Protein AF-A0A3A6PA13-F1 (afdb_monomer_lite)

Sequence (179 aa):
MQDHAQALYNLSADLGRVLSQALTSELPISGSALGAGQVGQNALCGQFQYGLLYCALEKIEINQAADRTYWKDLHAQLTRIIDQEARASADKVLGPLGQWASQDEVVQIGRAAYDPLAPFAGTSLRNLEAGLKETPVAVLASRIIKSFYAVADHSAVADRVISLAFAGIKELFSKGGLA

Radius of gyration: 16.62 Å; chains: 1; bounding box: 43×38×44 Å

Structure (mmCIF, N/CA/C/O backbone):
data_AF-A0A3A6PA13-F1
#
_entry.id   AF-A0A3A6PA13-F1
#
loop_
_atom_site.group_PDB
_atom_site.id
_atom_site.type_symbol
_atom_site.label_atom_id
_atom_site.label_alt_id
_atom_site.label_comp_id
_atom_site.label_asym_id
_atom_site.label_entity_id
_atom_site.label_seq_id
_atom_site.pdbx_PDB_ins_code
_atom_site.Cartn_x
_atom_site.Cartn_y
_atom_site.Cartn_z
_atom_site.occupancy
_atom_site.B_iso_or_equiv
_atom_site.auth_seq_id
_atom_site.auth_comp_id
_atom_site.auth_asym_id
_atom_site.auth_atom_id
_atom_site.pdbx_PDB_model_num
ATOM 1 N N . MET A 1 1 ? 1.611 0.834 -20.886 1.00 78.81 1 MET A N 1
ATOM 2 C CA . MET A 1 1 ? 2.064 1.470 -19.629 1.00 78.81 1 MET A CA 1
ATOM 3 C C . MET A 1 1 ? 0.909 1.726 -18.680 1.00 78.81 1 MET A C 1
ATOM 5 O O . MET A 1 1 ? 0.975 1.237 -17.561 1.00 78.81 1 MET A O 1
ATOM 9 N N . GLN A 1 2 ? -0.162 2.391 -19.130 1.00 81.81 2 GLN A N 1
ATOM 10 C CA . GLN A 1 2 ? -1.294 2.729 -18.256 1.00 81.81 2 GLN A CA 1
ATOM 11 C C . GLN A 1 2 ? -1.978 1.478 -17.703 1.00 81.81 2 GLN A C 1
ATOM 13 O O . GLN A 1 2 ? -2.208 1.387 -16.501 1.00 81.81 2 GLN A O 1
ATOM 1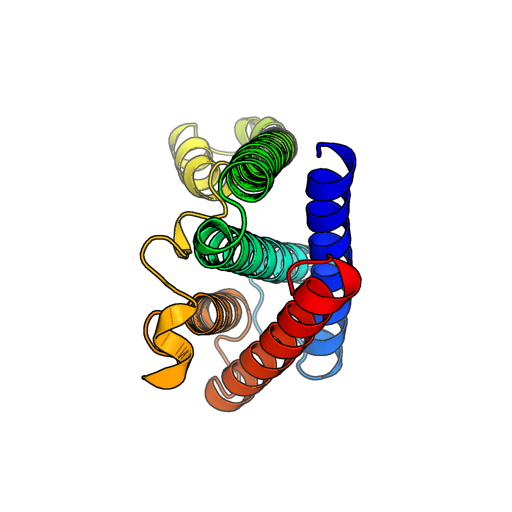8 N N . ASP A 1 3 ? -2.174 0.471 -18.555 1.00 90.88 3 ASP A N 1
ATOM 19 C CA . ASP A 1 3 ? -2.748 -0.817 -18.153 1.00 90.88 3 ASP A CA 1
ATOM 20 C C . ASP A 1 3 ? -1.900 -1.537 -17.099 1.00 90.88 3 ASP A C 1
ATOM 22 O O . ASP A 1 3 ? -2.431 -2.202 -16.214 1.00 90.88 3 ASP A O 1
ATOM 26 N N . HIS A 1 4 ? -0.576 -1.373 -17.152 1.00 94.56 4 HIS A N 1
ATOM 27 C CA . HIS A 1 4 ? 0.325 -2.008 -16.195 1.00 94.56 4 HIS A CA 1
ATOM 28 C C . HIS A 1 4 ? 0.336 -1.277 -14.853 1.00 94.56 4 HIS A C 1
ATOM 30 O O . HIS A 1 4 ? 0.229 -1.918 -13.811 1.00 94.56 4 HIS A O 1
ATOM 36 N N . ALA A 1 5 ? 0.371 0.058 -14.863 1.00 96.56 5 ALA A N 1
ATOM 37 C CA . ALA A 1 5 ? 0.211 0.855 -13.648 1.00 96.56 5 ALA A CA 1
ATOM 38 C C . ALA A 1 5 ? -1.128 0.544 -12.953 1.00 96.56 5 ALA A C 1
ATOM 40 O O . ALA A 1 5 ? -1.167 0.324 -11.743 1.00 96.56 5 ALA A O 1
ATOM 41 N N . GLN A 1 6 ? -2.214 0.435 -13.725 1.00 97.25 6 GLN A N 1
ATOM 42 C CA . GLN A 1 6 ? -3.523 0.055 -13.200 1.00 97.25 6 GLN A CA 1
ATOM 43 C C . GLN A 1 6 ? -3.530 -1.379 -12.655 1.00 97.25 6 GLN A C 1
ATOM 45 O O . GLN A 1 6 ? -4.094 -1.625 -11.590 1.00 97.25 6 GLN A O 1
ATOM 50 N N . ALA A 1 7 ? -2.885 -2.326 -13.343 1.00 96.69 7 ALA A N 1
ATOM 51 C CA . ALA A 1 7 ? -2.762 -3.701 -12.865 1.00 96.69 7 ALA A CA 1
ATOM 52 C C . ALA A 1 7 ? -1.999 -3.780 -11.534 1.00 96.69 7 ALA A C 1
ATOM 54 O O . ALA A 1 7 ? -2.427 -4.501 -10.637 1.00 96.69 7 ALA A O 1
ATOM 55 N N . LEU A 1 8 ? -0.922 -3.004 -11.368 1.00 97.62 8 LEU A N 1
ATOM 56 C CA . LEU A 1 8 ? -0.184 -2.901 -10.105 1.00 97.62 8 LEU A CA 1
ATOM 57 C C . LEU A 1 8 ? -1.039 -2.305 -8.986 1.00 97.62 8 LEU A C 1
ATOM 59 O O . LEU A 1 8 ? -1.010 -2.810 -7.861 1.00 97.62 8 LEU A O 1
ATOM 63 N N . TYR A 1 9 ? -1.819 -1.267 -9.299 1.00 98.00 9 TYR A N 1
ATOM 64 C CA . TYR A 1 9 ? -2.748 -0.659 -8.351 1.00 98.00 9 TYR A CA 1
ATOM 65 C C . TYR A 1 9 ? -3.800 -1.664 -7.871 1.00 98.00 9 TYR A C 1
ATOM 67 O O . TYR A 1 9 ? -3.952 -1.884 -6.668 1.00 98.00 9 TYR A O 1
ATOM 75 N N . ASN A 1 10 ? -4.466 -2.333 -8.814 1.00 97.88 10 ASN A N 1
ATOM 76 C CA . ASN A 1 10 ? -5.514 -3.310 -8.530 1.00 97.88 10 ASN A CA 1
ATOM 77 C C . ASN A 1 10 ? -4.965 -4.529 -7.779 1.00 97.88 10 ASN A C 1
ATOM 79 O O . ASN A 1 10 ? -5.545 -4.946 -6.781 1.00 97.88 10 ASN A O 1
ATOM 83 N N . LEU A 1 11 ? -3.811 -5.056 -8.201 1.00 98.00 11 LEU A N 1
ATOM 84 C CA . LEU A 1 11 ? -3.161 -6.177 -7.524 1.00 98.00 11 LEU A CA 1
ATOM 85 C C . LEU A 1 11 ? -2.785 -5.812 -6.083 1.00 98.00 11 LEU A C 1
ATOM 87 O O . LEU A 1 11 ? -3.008 -6.604 -5.172 1.00 98.00 11 LEU A O 1
ATOM 91 N N . SER A 1 12 ? -2.275 -4.602 -5.849 1.00 98.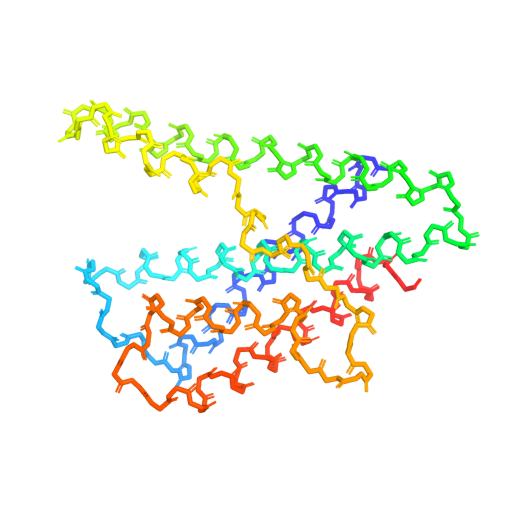06 12 SER A N 1
ATOM 92 C CA . SER A 1 12 ? -1.985 -4.122 -4.493 1.00 98.06 12 SER A CA 1
ATOM 93 C C . SER A 1 12 ? -3.247 -4.010 -3.634 1.00 98.06 12 SER A C 1
ATOM 95 O O . SER A 1 12 ? -3.199 -4.324 -2.444 1.00 98.06 12 SER A O 1
ATOM 97 N N . ALA A 1 13 ? -4.377 -3.597 -4.216 1.00 97.38 13 ALA A N 1
ATOM 98 C CA . ALA A 1 13 ? -5.663 -3.533 -3.522 1.00 97.38 13 ALA A CA 1
ATOM 99 C C . ALA A 1 13 ? -6.177 -4.933 -3.142 1.00 97.38 13 ALA A C 1
ATOM 101 O O . ALA A 1 13 ? -6.551 -5.172 -1.991 1.00 97.38 13 ALA A O 1
ATOM 102 N N . ASP A 1 14 ? -6.123 -5.882 -4.078 1.00 98.06 14 ASP A N 1
ATOM 103 C CA . ASP A 1 14 ? -6.519 -7.272 -3.839 1.00 98.06 14 ASP A CA 1
ATOM 104 C C . ASP A 1 14 ? -5.647 -7.938 -2.774 1.00 98.06 14 ASP A C 1
ATOM 106 O O . ASP A 1 14 ? -6.162 -8.601 -1.868 1.00 98.06 14 ASP A O 1
ATOM 110 N N . LEU A 1 15 ? -4.332 -7.715 -2.832 1.00 97.81 15 LEU A N 1
ATOM 111 C CA . LEU A 1 15 ? -3.408 -8.182 -1.805 1.00 97.81 15 LEU A CA 1
ATOM 112 C C . LEU A 1 15 ? -3.702 -7.520 -0.462 1.00 97.81 15 LEU A C 1
ATOM 114 O O . LEU A 1 15 ? -3.787 -8.224 0.538 1.00 97.81 15 LEU A O 1
ATOM 118 N N . GLY A 1 16 ? -3.949 -6.210 -0.417 1.00 97.00 16 GLY A N 1
ATOM 119 C CA . GLY A 1 16 ? -4.345 -5.522 0.813 1.00 9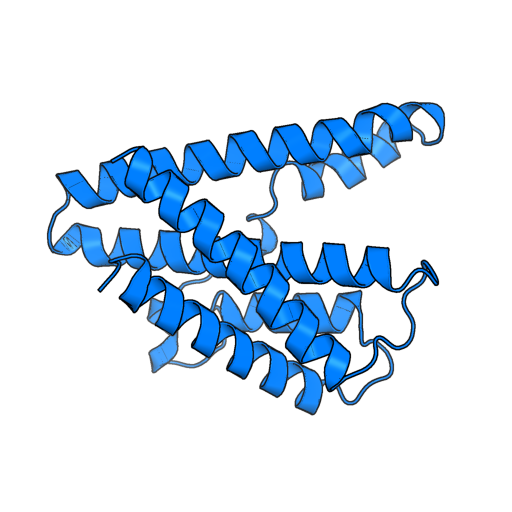7.00 16 GLY A CA 1
ATOM 120 C C . GLY A 1 16 ? -5.571 -6.157 1.473 1.00 97.00 16 GLY A C 1
ATOM 121 O O . GLY A 1 16 ? -5.588 -6.394 2.687 1.00 97.00 16 GLY A O 1
ATOM 122 N N . ARG A 1 17 ? -6.569 -6.540 0.672 1.00 96.81 17 ARG A N 1
ATOM 123 C CA . ARG A 1 17 ? -7.763 -7.243 1.154 1.00 96.81 17 ARG A CA 1
ATOM 124 C C . ARG A 1 17 ? -7.426 -8.628 1.703 1.00 96.81 17 ARG A C 1
ATOM 126 O O . ARG A 1 17 ? -7.851 -8.954 2.806 1.00 96.81 17 ARG A O 1
ATOM 133 N N . VAL A 1 18 ? -6.661 -9.435 0.970 1.00 96.69 18 VAL A N 1
ATOM 134 C CA . VAL A 1 18 ? -6.293 -10.796 1.400 1.00 96.69 18 VAL A CA 1
ATOM 135 C C . VAL A 1 18 ? -5.422 -10.768 2.657 1.00 96.69 18 VAL A C 1
ATOM 137 O O . VAL A 1 18 ? -5.683 -11.507 3.603 1.00 96.69 18 VAL A O 1
ATOM 140 N N . LEU A 1 19 ? -4.419 -9.891 2.703 1.00 96.06 19 LEU A N 1
ATOM 141 C CA . LEU A 1 19 ? -3.492 -9.786 3.829 1.00 96.06 19 LEU A CA 1
ATOM 142 C C . LEU A 1 19 ? -4.185 -9.265 5.086 1.00 96.06 19 LEU A C 1
ATOM 144 O O . LEU A 1 19 ? -3.966 -9.798 6.171 1.00 96.06 19 LEU A O 1
ATOM 148 N N . SER A 1 20 ? -5.062 -8.268 4.945 1.00 93.38 20 SER A N 1
ATOM 149 C CA . SER A 1 20 ? -5.861 -7.801 6.076 1.00 93.38 20 SER A CA 1
ATOM 150 C C . SER A 1 20 ? -6.776 -8.904 6.607 1.00 93.38 20 SER A C 1
ATOM 152 O O . SER A 1 20 ? -6.930 -9.011 7.817 1.00 93.38 20 SER A O 1
ATOM 154 N N . GLN A 1 21 ? -7.390 -9.722 5.743 1.00 93.06 21 GLN A N 1
ATOM 155 C CA . GLN A 1 21 ? -8.251 -10.837 6.166 1.00 93.06 21 GLN A CA 1
ATOM 156 C C . GLN A 1 21 ? -7.449 -11.926 6.883 1.00 93.06 21 GLN A C 1
ATOM 158 O O . GLN A 1 21 ? -7.882 -12.429 7.917 1.00 93.06 21 GLN A O 1
ATOM 163 N N . ALA A 1 22 ? -6.264 -12.258 6.365 1.00 93.44 22 ALA A N 1
ATOM 164 C CA . ALA A 1 22 ? -5.361 -13.204 7.008 1.00 93.44 22 ALA A CA 1
ATOM 165 C C . ALA A 1 22 ? -4.969 -12.719 8.411 1.00 93.44 22 ALA A C 1
ATOM 167 O O . ALA A 1 22 ? -5.132 -13.454 9.385 1.00 93.44 22 ALA A O 1
ATOM 168 N N . LEU A 1 23 ? -4.549 -11.454 8.532 1.00 92.19 23 LEU A N 1
ATOM 169 C CA . LEU A 1 23 ? -4.157 -10.873 9.813 1.00 92.19 23 LEU A CA 1
ATOM 170 C C . LEU A 1 23 ? -5.297 -10.918 10.836 1.00 92.19 23 LEU A C 1
ATOM 172 O O . LEU A 1 23 ? -5.075 -11.346 11.962 1.00 92.19 23 LEU A O 1
ATOM 176 N N . THR A 1 24 ? -6.512 -10.513 10.461 1.00 87.81 24 THR A N 1
ATOM 177 C CA . THR A 1 24 ? -7.637 -10.455 11.407 1.00 87.81 24 THR A CA 1
ATOM 178 C C . THR A 1 24 ? -8.221 -11.817 11.755 1.00 87.81 24 THR A C 1
ATOM 180 O O . THR A 1 24 ? -8.786 -11.964 12.837 1.00 87.81 24 THR A O 1
ATOM 183 N N . SER A 1 25 ? -8.058 -12.818 10.883 1.00 87.25 25 SER A N 1
ATOM 184 C CA . SER A 1 25 ? -8.430 -14.204 11.185 1.00 87.25 25 SER A CA 1
ATOM 185 C C . SER A 1 25 ? -7.531 -14.846 12.245 1.00 87.25 25 SER A C 1
ATOM 187 O O . SER A 1 25 ? -8.000 -15.654 13.042 1.00 87.25 25 SER A O 1
ATOM 189 N N . GLU A 1 26 ? -6.254 -14.462 12.279 1.00 85.69 26 GLU A N 1
ATOM 190 C CA . GLU A 1 26 ? -5.263 -14.994 13.220 1.00 85.69 26 GLU A CA 1
ATOM 191 C C . GLU A 1 26 ? -5.165 -14.154 14.495 1.00 85.69 26 GLU A C 1
ATOM 193 O O . GLU A 1 26 ? -4.995 -14.688 15.589 1.00 85.69 26 GLU A O 1
ATOM 198 N N . LEU A 1 27 ? -5.278 -12.834 14.350 1.00 84.50 27 LEU A N 1
ATOM 199 C CA . LEU A 1 27 ? -5.131 -11.846 15.411 1.00 84.50 27 LEU A CA 1
ATOM 200 C C . LEU A 1 27 ? -6.376 -10.947 15.416 1.00 84.50 27 LEU A C 1
ATOM 202 O O . LEU A 1 27 ? -6.404 -9.921 14.720 1.00 84.50 27 LEU A O 1
ATOM 206 N N . PRO A 1 28 ? -7.414 -11.311 16.195 1.00 78.00 28 PRO A N 1
ATOM 207 C CA . PRO A 1 28 ? -8.627 -10.516 16.310 1.00 78.00 28 PRO A CA 1
ATOM 208 C C . PRO A 1 28 ? -8.303 -9.080 16.725 1.00 78.00 28 PRO A C 1
ATOM 210 O O . PRO A 1 28 ? -7.516 -8.850 17.643 1.00 78.00 28 PRO A O 1
ATOM 213 N N . ILE A 1 29 ? -8.920 -8.105 16.056 1.00 76.44 29 ILE A N 1
ATOM 214 C CA . ILE A 1 29 ? -8.719 -6.690 16.379 1.00 76.44 29 ILE A CA 1
ATOM 215 C C . ILE A 1 29 ? -9.265 -6.423 17.785 1.00 76.44 29 ILE A C 1
ATOM 217 O O . ILE A 1 29 ? -10.473 -6.464 18.019 1.00 76.44 29 ILE A O 1
ATOM 221 N N . SER A 1 30 ? -8.375 -6.107 18.717 1.00 65.75 30 SER A N 1
ATOM 222 C CA . SER A 1 30 ? -8.708 -5.772 20.099 1.00 65.75 30 SER A CA 1
ATOM 223 C C . SER A 1 30 ? -8.557 -4.266 20.324 1.00 65.75 30 SER A C 1
ATOM 225 O O . SER A 1 30 ? -7.462 -3.728 20.173 1.00 65.75 30 SER A O 1
ATOM 227 N N . GLY A 1 31 ? -9.634 -3.582 20.722 1.00 56.22 31 GLY A N 1
ATOM 228 C CA . GLY A 1 31 ? -9.570 -2.168 21.118 1.00 56.22 31 GLY A CA 1
ATOM 229 C C . GLY A 1 31 ? -9.775 -1.141 19.998 1.00 56.22 31 GLY A C 1
ATOM 230 O O . GLY A 1 31 ? -9.394 0.014 20.173 1.00 56.22 31 GLY A O 1
ATOM 231 N N . SER A 1 32 ? -10.395 -1.501 18.863 1.00 56.56 32 SER A N 1
ATOM 232 C CA . SER A 1 32 ? -10.775 -0.481 17.873 1.00 56.56 32 SER A CA 1
ATOM 233 C C . SER A 1 32 ? -11.842 0.448 18.472 1.00 56.56 32 SER A C 1
ATOM 235 O O . SER A 1 32 ? -12.929 -0.016 18.825 1.00 56.56 32 SER A O 1
ATOM 237 N N . ALA A 1 33 ? -11.554 1.751 18.546 1.00 51.31 33 ALA A N 1
ATOM 238 C CA . ALA A 1 33 ? -12.458 2.772 19.092 1.00 51.31 33 ALA A CA 1
ATOM 239 C C . ALA A 1 33 ? -13.832 2.831 18.395 1.00 51.31 33 ALA A C 1
ATOM 241 O O . ALA A 1 33 ? -14.783 3.380 18.939 1.00 51.31 33 ALA A O 1
ATOM 242 N N . LEU A 1 34 ? -13.943 2.257 17.194 1.00 51.97 34 LEU A N 1
ATOM 243 C CA . LEU A 1 34 ? -15.141 2.320 16.362 1.00 51.97 34 LEU A CA 1
ATOM 244 C C . LEU A 1 34 ? -16.113 1.154 16.585 1.00 51.97 34 LEU A C 1
ATOM 246 O O . LEU A 1 34 ? -17.206 1.191 16.031 1.00 51.97 34 LEU A O 1
ATOM 250 N N . GLY A 1 35 ? -15.732 0.102 17.326 1.00 56.03 35 GLY A N 1
ATOM 251 C CA . GLY A 1 35 ? -16.578 -1.080 17.585 1.00 56.03 35 GLY A CA 1
ATOM 252 C C . GLY A 1 35 ? -17.071 -1.839 16.337 1.00 56.03 35 GLY A C 1
ATOM 253 O O . GLY A 1 35 ? -17.766 -2.844 16.457 1.00 56.03 35 GLY A O 1
ATOM 254 N N . ALA A 1 36 ? -16.711 -1.380 15.137 1.00 69.19 36 ALA A N 1
ATOM 255 C CA . ALA A 1 36 ? -17.194 -1.872 13.860 1.00 69.19 36 ALA A CA 1
ATOM 256 C C . ALA A 1 36 ? -16.068 -2.630 13.153 1.00 69.19 36 ALA A C 1
ATOM 258 O O . ALA A 1 36 ? -15.231 -2.034 12.470 1.00 69.19 36 ALA A O 1
ATOM 259 N N . GLY A 1 37 ? -16.061 -3.959 13.297 1.00 74.69 37 GLY A N 1
ATOM 260 C CA . GLY A 1 37 ? -15.032 -4.833 12.719 1.00 74.69 37 GLY A CA 1
ATOM 261 C C . GLY A 1 37 ? -14.817 -4.613 11.217 1.00 74.69 37 GLY A C 1
ATOM 262 O O . GLY A 1 37 ? -13.682 -4.616 10.753 1.00 74.69 37 GLY A O 1
ATOM 263 N N . GLN A 1 38 ? -15.881 -4.298 10.470 1.00 82.00 38 GLN A N 1
ATOM 264 C CA . GLN A 1 38 ? -15.789 -3.993 9.039 1.00 82.00 38 GLN A CA 1
ATOM 265 C C . GLN A 1 38 ? -14.997 -2.710 8.743 1.00 82.00 38 GLN A C 1
ATOM 267 O O . GLN A 1 38 ? -14.254 -2.655 7.765 1.00 82.00 38 GLN A O 1
ATOM 272 N N . VAL A 1 39 ? -15.133 -1.674 9.574 1.00 81.38 39 VAL A N 1
ATOM 273 C CA . VAL A 1 39 ? -14.415 -0.406 9.379 1.00 81.38 39 VAL A CA 1
ATOM 274 C C . VAL A 1 39 ? -12.930 -0.598 9.675 1.00 81.38 39 VAL A C 1
ATOM 276 O O . VAL A 1 39 ? -12.090 -0.165 8.888 1.00 81.38 39 VAL A O 1
ATOM 279 N N . GLY A 1 40 ? -12.604 -1.322 10.751 1.00 83.50 40 GLY A N 1
ATOM 280 C CA . GLY A 1 40 ? -11.226 -1.716 11.056 1.00 83.50 40 GLY A CA 1
ATOM 281 C C . GLY A 1 40 ? -10.602 -2.552 9.937 1.00 83.50 40 GLY A C 1
ATOM 282 O O . GLY A 1 40 ? -9.487 -2.267 9.506 1.00 83.50 40 GLY A O 1
ATOM 283 N N . GLN A 1 41 ? -11.351 -3.514 9.392 1.00 87.06 41 GLN A N 1
ATOM 284 C CA . GLN A 1 41 ? -10.911 -4.341 8.269 1.00 87.06 41 GLN A CA 1
ATOM 285 C C . GLN A 1 41 ? -10.606 -3.515 7.013 1.00 87.06 41 GLN A C 1
ATOM 287 O O . GLN A 1 41 ? -9.560 -3.697 6.392 1.00 87.06 41 GLN A O 1
ATOM 292 N N . ASN A 1 42 ? -11.497 -2.594 6.638 1.00 87.88 42 ASN A N 1
ATOM 293 C CA . ASN A 1 42 ? -11.301 -1.737 5.469 1.00 87.88 42 ASN A CA 1
ATOM 294 C C . ASN A 1 42 ? -10.080 -0.822 5.647 1.00 87.88 42 ASN A C 1
ATOM 296 O O . ASN A 1 42 ? -9.308 -0.624 4.711 1.00 87.88 42 ASN A O 1
ATOM 300 N N . ALA A 1 43 ? -9.870 -0.300 6.857 1.00 88.19 43 ALA A N 1
ATOM 301 C CA . ALA A 1 43 ? -8.709 0.525 7.160 1.00 88.19 43 ALA A CA 1
ATOM 302 C C . ALA A 1 43 ? -7.397 -0.281 7.114 1.00 88.19 43 ALA A C 1
ATOM 304 O O . ALA A 1 43 ? -6.414 0.196 6.546 1.00 88.19 43 ALA A O 1
ATOM 305 N N . LEU A 1 44 ? -7.384 -1.516 7.630 1.00 91.50 44 LEU A N 1
ATOM 306 C CA . LEU A 1 44 ? -6.249 -2.437 7.488 1.00 91.50 44 LEU A CA 1
ATOM 307 C C . LEU A 1 44 ? -5.951 -2.744 6.018 1.00 91.50 44 LEU A C 1
ATOM 309 O O . LEU A 1 44 ? -4.792 -2.696 5.612 1.00 91.50 44 LEU A O 1
ATOM 313 N N . CYS A 1 45 ? -6.987 -3.013 5.216 1.00 94.00 45 CYS A N 1
ATOM 314 C CA . CYS A 1 45 ? -6.855 -3.225 3.775 1.00 94.00 45 CYS A CA 1
ATOM 315 C C . CYS A 1 45 ? -6.138 -2.045 3.107 1.00 94.00 45 CYS A C 1
ATOM 317 O O . CYS A 1 45 ? -5.165 -2.254 2.385 1.00 94.00 45 CYS A O 1
ATOM 319 N N . GLY A 1 46 ? -6.561 -0.813 3.411 1.00 93.44 46 GLY A N 1
ATOM 320 C CA . GLY A 1 46 ? -5.912 0.399 2.914 1.00 93.44 46 GLY A CA 1
ATOM 321 C C . GLY A 1 46 ? -4.456 0.528 3.369 1.00 93.44 46 GLY A C 1
ATOM 322 O O . GLY A 1 46 ? -3.587 0.823 2.552 1.00 93.44 46 GLY A O 1
ATOM 323 N N . GLN A 1 47 ? -4.153 0.256 4.644 1.00 93.94 47 GLN A N 1
ATOM 324 C CA . GLN A 1 47 ? -2.772 0.317 5.143 1.00 93.94 47 GLN A CA 1
ATOM 325 C C . GLN A 1 47 ? -1.855 -0.675 4.417 1.00 93.94 47 GLN A C 1
ATOM 327 O O . GLN A 1 47 ? -0.769 -0.284 3.987 1.00 93.94 47 GLN A O 1
ATOM 332 N N . PHE A 1 48 ? -2.297 -1.921 4.219 1.00 97.12 48 PHE A N 1
ATOM 333 C CA . PHE A 1 48 ? -1.539 -2.894 3.432 1.00 97.12 48 PHE A CA 1
ATOM 334 C C . PHE A 1 48 ? -1.390 -2.456 1.974 1.00 97.12 48 PHE A C 1
ATOM 336 O O . PHE A 1 48 ? -0.273 -2.459 1.464 1.00 97.12 48 PHE A O 1
ATOM 343 N N . GLN A 1 49 ? -2.476 -2.045 1.314 1.00 97.44 49 GLN A N 1
ATOM 344 C CA . GLN A 1 49 ? -2.444 -1.615 -0.085 1.00 97.44 49 GLN A CA 1
ATOM 345 C C . GLN A 1 49 ? -1.426 -0.490 -0.305 1.00 97.44 49 GLN A C 1
ATOM 347 O O . GLN A 1 49 ? -0.560 -0.613 -1.167 1.00 97.44 49 GLN A O 1
ATOM 352 N N . TYR A 1 50 ? -1.490 0.592 0.474 1.00 96.38 50 TYR A N 1
ATOM 353 C CA . TYR A 1 50 ? -0.590 1.733 0.285 1.00 96.38 50 TYR A CA 1
ATOM 354 C C . TYR A 1 50 ? 0.858 1.425 0.681 1.00 96.38 50 TYR A C 1
ATOM 356 O O . TYR A 1 50 ? 1.777 1.912 0.025 1.00 96.38 50 TYR A O 1
ATOM 364 N N . GLY A 1 51 ? 1.078 0.552 1.671 1.00 96.69 51 GLY A N 1
ATOM 365 C CA . GLY A 1 51 ? 2.415 0.034 1.965 1.00 96.69 51 GLY A CA 1
ATOM 366 C C . GLY A 1 51 ? 3.001 -0.772 0.799 1.00 96.69 51 GLY A C 1
ATOM 367 O O . GLY A 1 51 ? 4.160 -0.580 0.436 1.00 96.69 51 GLY A O 1
ATOM 368 N N . LEU A 1 52 ? 2.195 -1.629 0.161 1.00 97.69 52 LEU A N 1
ATOM 369 C CA . LEU A 1 52 ? 2.604 -2.389 -1.026 1.00 97.69 52 LEU A CA 1
ATOM 370 C C . LEU A 1 52 ? 2.864 -1.480 -2.233 1.00 97.69 52 LEU A C 1
ATOM 372 O O . LEU A 1 52 ? 3.849 -1.683 -2.939 1.00 97.69 52 LEU A O 1
ATOM 376 N N . LEU A 1 53 ? 2.032 -0.458 -2.443 1.00 97.94 53 LEU A N 1
ATOM 377 C CA . LEU A 1 53 ? 2.213 0.518 -3.519 1.00 97.94 53 LEU A CA 1
ATOM 378 C C . LEU A 1 53 ? 3.497 1.327 -3.352 1.00 97.94 53 LEU A C 1
ATOM 380 O O . LEU A 1 53 ? 4.211 1.528 -4.331 1.00 97.94 53 LEU A O 1
ATOM 384 N N . TYR A 1 54 ? 3.838 1.728 -2.125 1.00 97.75 54 TYR A N 1
ATOM 385 C CA . TYR A 1 54 ? 5.117 2.385 -1.861 1.00 97.75 54 TYR A CA 1
ATOM 386 C C . TYR A 1 54 ? 6.299 1.458 -2.188 1.00 97.75 54 TYR A C 1
ATOM 388 O O . TYR A 1 54 ? 7.229 1.857 -2.884 1.00 97.75 54 TYR A O 1
ATOM 396 N N . CYS A 1 55 ? 6.240 0.187 -1.773 1.00 96.44 55 CYS A N 1
ATOM 397 C CA . CYS A 1 55 ? 7.246 -0.812 -2.153 1.00 96.44 55 CYS A CA 1
ATOM 398 C C . CYS A 1 55 ? 7.347 -1.001 -3.678 1.00 96.44 55 CYS A C 1
ATOM 400 O O . CYS A 1 55 ? 8.439 -1.215 -4.204 1.00 96.44 55 CYS A O 1
ATOM 402 N N . ALA A 1 56 ? 6.224 -0.922 -4.395 1.00 96.94 56 ALA A N 1
ATOM 403 C CA . ALA A 1 56 ? 6.193 -0.987 -5.852 1.00 96.94 56 ALA A CA 1
ATOM 404 C C . ALA A 1 56 ? 6.948 0.188 -6.481 1.00 96.94 56 ALA A C 1
ATOM 406 O O . ALA A 1 56 ? 7.785 -0.030 -7.354 1.00 96.94 56 ALA A O 1
ATOM 407 N N . LEU A 1 57 ? 6.679 1.414 -6.018 1.00 97.31 57 LEU A N 1
ATOM 408 C CA . LEU A 1 57 ? 7.348 2.630 -6.487 1.00 97.31 57 LEU A CA 1
ATOM 409 C C . LEU A 1 57 ? 8.861 2.548 -6.255 1.00 97.31 57 LEU A C 1
ATOM 411 O O . LEU A 1 57 ? 9.623 2.724 -7.201 1.00 97.31 57 LEU A O 1
ATOM 415 N N . GLU A 1 58 ? 9.293 2.145 -5.058 1.00 95.56 58 GLU A N 1
ATOM 416 C CA . GLU A 1 58 ? 10.713 1.928 -4.739 1.00 95.56 58 GLU A CA 1
ATOM 417 C C . GLU A 1 58 ? 11.373 0.914 -5.683 1.00 95.56 58 GLU A C 1
ATOM 419 O O . GLU A 1 58 ? 12.478 1.125 -6.188 1.00 95.56 58 GLU A O 1
ATOM 424 N N . LYS A 1 59 ? 10.698 -0.208 -5.955 1.00 94.88 59 LYS A N 1
ATOM 425 C CA . LYS A 1 59 ? 11.233 -1.231 -6.859 1.00 94.88 59 LYS A CA 1
ATOM 426 C C . LYS A 1 59 ? 11.287 -0.740 -8.306 1.00 94.88 59 LYS A C 1
ATOM 428 O O . LYS A 1 59 ? 12.267 -1.013 -8.998 1.00 94.88 59 LYS A O 1
ATOM 433 N N . ILE A 1 60 ? 10.290 0.023 -8.747 1.00 95.75 60 ILE A N 1
ATOM 434 C CA . ILE A 1 60 ? 10.296 0.692 -10.051 1.00 95.75 60 ILE A CA 1
ATOM 435 C C . ILE A 1 60 ? 11.495 1.644 -10.154 1.00 95.75 60 ILE A C 1
ATOM 437 O O . ILE A 1 60 ? 12.209 1.609 -11.154 1.00 95.75 60 ILE A O 1
ATOM 441 N N . GLU A 1 61 ? 11.761 2.459 -9.130 1.00 94.50 61 GLU A N 1
ATOM 442 C CA . GLU A 1 61 ? 12.920 3.358 -9.101 1.00 94.50 61 GLU A CA 1
ATOM 443 C C . GLU A 1 61 ? 14.250 2.605 -9.168 1.00 94.50 61 GLU A C 1
ATOM 445 O O . GLU A 1 61 ? 15.144 2.994 -9.922 1.00 94.50 61 GLU A O 1
ATOM 450 N N . ILE A 1 62 ? 14.384 1.499 -8.431 1.00 92.38 62 ILE A N 1
ATOM 451 C CA . ILE A 1 62 ? 15.558 0.619 -8.508 1.00 92.38 62 ILE A CA 1
ATOM 452 C C . ILE A 1 62 ? 15.752 0.104 -9.942 1.00 92.38 62 ILE A C 1
ATOM 454 O O . ILE A 1 62 ? 16.866 0.143 -10.468 1.00 92.38 62 ILE A O 1
ATOM 458 N N . ASN A 1 63 ? 14.673 -0.324 -10.597 1.00 93.81 63 ASN A N 1
ATOM 459 C CA . ASN A 1 63 ? 14.734 -0.900 -11.936 1.00 93.81 63 ASN A CA 1
ATOM 460 C C . ASN A 1 63 ? 15.005 0.136 -13.048 1.00 93.81 63 ASN A C 1
ATOM 462 O O . ASN A 1 63 ? 15.416 -0.254 -14.142 1.00 93.81 63 ASN A O 1
ATOM 466 N N . GLN A 1 64 ? 14.880 1.448 -12.791 1.00 93.94 64 GLN A N 1
ATOM 467 C CA . GLN A 1 64 ? 15.252 2.491 -13.767 1.00 93.94 64 GLN A CA 1
ATOM 468 C C . GLN A 1 64 ? 16.719 2.405 -14.215 1.00 93.94 64 GLN A C 1
ATOM 470 O O . GLN A 1 64 ? 17.053 2.898 -15.292 1.00 93.94 64 GLN A O 1
ATOM 475 N N . ALA A 1 65 ? 17.593 1.775 -13.420 1.00 91.12 65 ALA A N 1
ATOM 476 C CA . ALA A 1 65 ? 18.973 1.502 -13.816 1.00 91.12 65 ALA A CA 1
ATOM 477 C C . ALA A 1 65 ? 19.079 0.534 -15.013 1.00 91.12 65 ALA A C 1
ATOM 479 O O . ALA A 1 65 ? 20.052 0.608 -15.759 1.00 91.12 65 ALA A O 1
ATOM 480 N N . ALA A 1 66 ? 18.091 -0.348 -15.205 1.00 90.69 66 ALA A N 1
ATOM 481 C CA . ALA A 1 66 ? 18.051 -1.325 -16.293 1.00 90.69 66 ALA A CA 1
ATOM 482 C C . ALA A 1 66 ? 17.329 -0.792 -17.546 1.00 90.69 66 ALA A C 1
ATOM 484 O O . ALA A 1 66 ? 17.836 -0.947 -18.653 1.00 90.69 66 ALA A O 1
ATOM 485 N N . ASP A 1 67 ? 16.174 -0.136 -17.376 1.00 92.44 67 ASP A N 1
ATOM 486 C CA . ASP A 1 67 ? 15.434 0.530 -18.463 1.00 92.44 67 ASP A CA 1
ATOM 487 C C . ASP A 1 67 ? 14.794 1.833 -17.974 1.00 92.44 67 ASP A C 1
ATOM 489 O O . ASP A 1 67 ? 13.679 1.884 -17.449 1.00 92.44 67 ASP A O 1
ATOM 493 N N . ARG A 1 68 ? 15.507 2.936 -18.166 1.00 93.88 68 ARG A N 1
ATOM 494 C CA . ARG A 1 68 ? 15.064 4.225 -17.645 1.00 93.88 68 ARG A CA 1
ATOM 495 C C . ARG A 1 68 ? 13.728 4.686 -18.226 1.00 93.88 68 ARG A C 1
ATOM 497 O O . ARG A 1 68 ? 12.953 5.299 -17.498 1.00 93.88 68 ARG A O 1
ATOM 504 N N . THR A 1 69 ? 13.475 4.456 -19.513 1.00 94.38 69 THR A N 1
ATOM 505 C CA . THR A 1 69 ? 12.300 5.018 -20.196 1.00 94.38 69 THR A CA 1
ATOM 506 C C . THR A 1 69 ? 11.036 4.348 -19.687 1.00 94.38 69 THR A C 1
ATOM 508 O O . THR A 1 69 ? 10.134 5.020 -19.188 1.00 94.38 69 THR A O 1
ATOM 511 N N . TYR A 1 70 ? 11.013 3.018 -19.732 1.00 94.00 70 TYR A N 1
ATOM 512 C CA . TYR A 1 70 ? 9.869 2.236 -19.292 1.00 94.00 70 TYR A CA 1
ATOM 513 C C . TYR A 1 70 ? 9.548 2.473 -17.811 1.00 94.00 70 TYR A C 1
ATOM 515 O O . TYR A 1 70 ? 8.416 2.8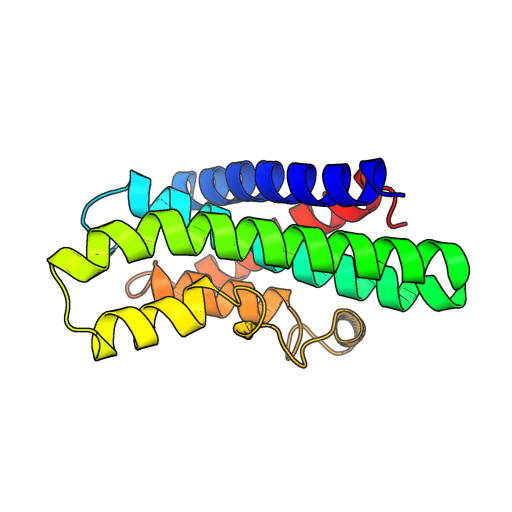09 -17.458 1.00 94.00 70 TYR A O 1
ATOM 523 N N . TRP A 1 71 ? 10.548 2.349 -16.933 1.00 96.00 71 TRP A N 1
ATOM 524 C CA . TRP A 1 71 ? 10.323 2.418 -15.489 1.00 96.00 71 TRP A CA 1
ATOM 525 C C . TRP A 1 71 ? 9.963 3.830 -15.022 1.00 96.00 71 TRP A C 1
ATOM 527 O O . TRP A 1 71 ? 9.136 3.979 -14.124 1.00 96.00 71 TRP A O 1
ATOM 537 N N . LYS A 1 72 ? 10.503 4.878 -15.656 1.00 96.00 72 LYS A N 1
ATOM 538 C CA . LYS A 1 72 ? 10.109 6.261 -15.352 1.00 96.00 72 LYS A CA 1
ATOM 539 C C . LYS A 1 72 ? 8.654 6.535 -15.741 1.00 96.00 72 LYS A C 1
ATOM 541 O O . LYS A 1 72 ? 7.930 7.165 -14.970 1.00 96.00 72 LYS A O 1
ATOM 546 N N . ASP A 1 73 ? 8.215 6.045 -16.898 1.00 96.38 73 ASP A N 1
ATOM 547 C CA . ASP A 1 73 ? 6.829 6.205 -17.344 1.00 96.38 73 ASP A CA 1
ATOM 548 C C . ASP A 1 73 ? 5.859 5.403 -16.471 1.00 96.38 73 ASP A C 1
ATOM 550 O O . ASP A 1 73 ? 4.789 5.909 -16.121 1.00 96.38 73 ASP A O 1
ATOM 554 N N . LEU A 1 74 ? 6.238 4.181 -16.074 1.00 97.00 74 LEU A N 1
ATOM 555 C CA . LEU A 1 74 ? 5.461 3.367 -15.138 1.00 97.00 74 LEU A CA 1
ATOM 556 C C . LEU A 1 74 ? 5.328 4.058 -13.781 1.00 97.00 74 LEU A C 1
ATOM 558 O O . LEU A 1 74 ? 4.224 4.126 -13.246 1.00 97.00 74 LEU A O 1
ATOM 562 N N . HIS A 1 75 ? 6.430 4.604 -13.259 1.00 97.19 75 HIS A N 1
ATOM 563 C CA . HIS A 1 75 ? 6.446 5.348 -12.003 1.00 97.19 75 HIS A CA 1
ATOM 564 C C . HIS A 1 75 ? 5.455 6.511 -12.050 1.00 97.19 75 HIS A C 1
ATOM 566 O O . HIS A 1 75 ? 4.549 6.589 -11.227 1.00 97.19 75 HIS A O 1
ATOM 572 N N . ALA A 1 76 ? 5.581 7.389 -13.049 1.00 97.06 76 ALA A N 1
ATOM 573 C CA . ALA A 1 76 ? 4.726 8.565 -13.179 1.00 97.06 76 ALA A CA 1
ATOM 574 C C . ALA A 1 76 ? 3.236 8.198 -13.286 1.00 97.06 76 ALA A C 1
ATOM 576 O O . ALA A 1 76 ? 2.383 8.871 -12.707 1.00 97.06 76 ALA A O 1
ATOM 577 N N . GLN A 1 77 ? 2.916 7.123 -14.009 1.00 97.56 77 GLN A N 1
ATOM 578 C CA . GLN A 1 77 ? 1.537 6.661 -14.166 1.00 97.56 77 GLN A CA 1
ATOM 579 C C . GLN A 1 77 ? 0.991 6.035 -12.886 1.00 97.56 77 GLN A C 1
ATOM 581 O O . GLN A 1 77 ? -0.139 6.338 -12.511 1.00 97.56 77 GLN A O 1
ATOM 586 N N . LEU A 1 78 ? 1.787 5.224 -12.187 1.00 97.88 78 LEU A N 1
ATOM 587 C CA . LEU A 1 78 ? 1.378 4.634 -10.918 1.00 97.88 78 LEU A CA 1
ATOM 588 C C . LEU A 1 78 ? 1.170 5.712 -9.848 1.00 97.88 78 LEU A C 1
ATOM 590 O O . LEU A 1 78 ? 0.123 5.714 -9.208 1.00 97.88 78 LEU A O 1
ATOM 594 N N . THR A 1 79 ? 2.091 6.674 -9.713 1.00 97.44 79 THR A N 1
ATOM 595 C CA . THR A 1 79 ? 1.925 7.829 -8.813 1.00 97.44 79 THR A CA 1
ATOM 596 C C . THR A 1 79 ? 0.639 8.587 -9.124 1.00 97.44 79 THR A C 1
ATOM 598 O O . THR A 1 79 ? -0.150 8.860 -8.225 1.00 97.44 79 THR A O 1
ATOM 601 N N . ARG A 1 80 ? 0.365 8.859 -10.407 1.00 96.88 80 ARG A N 1
ATOM 602 C CA . ARG A 1 80 ? -0.859 9.555 -10.813 1.00 96.88 80 ARG A CA 1
ATOM 603 C C . ARG A 1 80 ? -2.126 8.792 -10.426 1.00 96.88 80 ARG A C 1
ATOM 605 O O . ARG A 1 80 ? -3.070 9.423 -9.960 1.00 96.88 80 ARG A O 1
ATOM 612 N N . ILE A 1 81 ? -2.167 7.475 -10.633 1.00 97.38 81 ILE A N 1
ATOM 613 C CA . ILE A 1 81 ? -3.322 6.647 -10.251 1.00 97.38 81 ILE A CA 1
ATOM 614 C C . ILE A 1 81 ? -3.506 6.679 -8.732 1.00 97.38 81 ILE A C 1
ATOM 616 O O . ILE A 1 81 ? -4.620 6.888 -8.262 1.00 97.38 81 ILE A O 1
ATOM 620 N N . ILE A 1 82 ? -2.419 6.542 -7.968 1.00 96.50 82 ILE A N 1
ATOM 621 C CA . ILE A 1 82 ? -2.457 6.616 -6.503 1.00 96.50 82 ILE A CA 1
ATOM 622 C C . ILE A 1 82 ? -3.052 7.948 -6.046 1.00 96.50 82 ILE A C 1
ATOM 624 O O . ILE A 1 82 ? -3.994 7.942 -5.258 1.00 96.50 82 ILE A O 1
ATOM 628 N N . ASP A 1 83 ? -2.566 9.069 -6.580 1.00 95.06 83 ASP A N 1
ATOM 629 C CA . ASP A 1 83 ? -3.057 10.402 -6.223 1.00 95.06 83 ASP A CA 1
ATOM 630 C C . ASP A 1 83 ? -4.536 10.589 -6.584 1.00 95.06 83 ASP A C 1
ATOM 632 O O . ASP A 1 83 ? -5.305 11.167 -5.814 1.00 95.06 83 ASP A O 1
ATOM 636 N N . GLN A 1 84 ? -4.946 10.115 -7.764 1.00 95.31 84 GLN A N 1
ATOM 637 C CA . GLN A 1 84 ? -6.326 10.219 -8.238 1.00 95.31 84 GLN A CA 1
ATOM 638 C C . GLN A 1 84 ? -7.284 9.414 -7.358 1.00 95.31 84 GLN A C 1
ATOM 640 O O . GLN A 1 84 ? -8.297 9.953 -6.909 1.00 95.31 84 GLN A O 1
ATOM 645 N N . GLU A 1 85 ? -6.954 8.157 -7.072 1.00 94.81 85 GLU A N 1
ATOM 646 C CA . GLU A 1 85 ? -7.794 7.273 -6.265 1.00 94.81 85 GLU A CA 1
ATOM 647 C C . GLU A 1 85 ? -7.804 7.680 -4.786 1.00 94.81 85 GLU A C 1
ATOM 649 O O . GLU A 1 85 ? -8.859 7.663 -4.148 1.00 94.81 85 GLU A O 1
ATOM 654 N N . ALA A 1 86 ? -6.666 8.126 -4.243 1.00 92.25 86 ALA A N 1
ATOM 655 C CA . ALA A 1 86 ? -6.589 8.649 -2.881 1.00 92.25 86 ALA A CA 1
ATOM 656 C C . ALA A 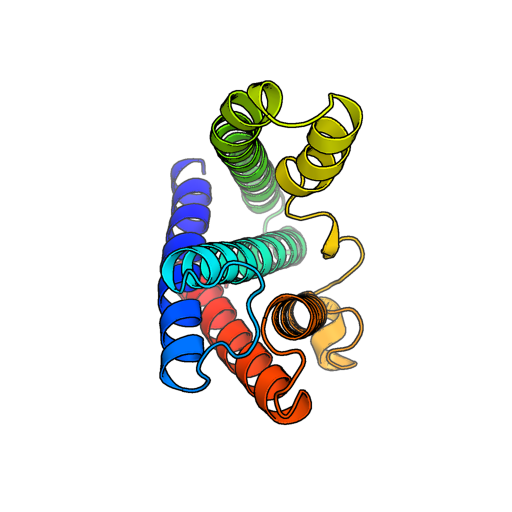1 86 ? -7.490 9.877 -2.709 1.00 92.25 86 ALA A C 1
ATOM 658 O O . ALA A 1 86 ? -8.294 9.923 -1.778 1.00 92.25 86 ALA A O 1
ATOM 659 N N . ARG A 1 87 ? -7.436 10.833 -3.647 1.00 92.00 87 ARG A N 1
ATOM 660 C CA . ARG A 1 87 ? -8.320 12.009 -3.650 1.00 92.00 87 ARG A CA 1
ATOM 661 C C . ARG A 1 87 ? -9.784 11.622 -3.792 1.00 92.00 87 ARG A C 1
ATOM 663 O O . ARG A 1 87 ? -10.595 12.045 -2.977 1.00 92.00 87 ARG A O 1
ATOM 670 N N . ALA A 1 88 ? -10.115 10.768 -4.759 1.00 91.88 88 ALA A N 1
ATOM 671 C CA . ALA A 1 88 ? -11.489 10.320 -4.966 1.00 91.88 88 ALA A CA 1
ATOM 672 C C . ALA A 1 88 ? -12.056 9.599 -3.731 1.00 91.88 88 ALA A C 1
ATOM 674 O O . ALA A 1 88 ? -13.229 9.768 -3.393 1.00 91.88 88 ALA A O 1
ATOM 675 N N . SER A 1 89 ? -11.237 8.802 -3.040 1.00 89.31 89 SER A N 1
ATOM 676 C CA . SER A 1 89 ? -11.621 8.154 -1.786 1.00 89.31 89 SER A CA 1
ATOM 677 C C . SER A 1 89 ? -11.757 9.158 -0.640 1.00 89.31 89 SER A C 1
ATOM 679 O O . SER A 1 89 ? -12.714 9.072 0.128 1.00 89.31 89 SER A O 1
ATOM 681 N N . ALA A 1 90 ? -10.829 10.108 -0.517 1.00 88.88 90 ALA A N 1
ATOM 682 C CA . ALA A 1 90 ? -10.857 11.143 0.510 1.00 88.88 90 ALA A CA 1
ATOM 683 C C . ALA A 1 90 ? -12.101 12.029 0.373 1.00 88.88 90 ALA A C 1
ATOM 685 O O . ALA A 1 90 ? -12.826 12.200 1.347 1.00 88.88 90 ALA A O 1
ATOM 686 N N . ASP A 1 91 ? -12.416 12.504 -0.832 1.00 89.12 91 ASP A N 1
ATOM 687 C CA . ASP A 1 91 ? -13.575 13.366 -1.096 1.00 89.12 91 ASP A CA 1
ATOM 688 C C . ASP A 1 91 ? -14.899 12.681 -0.729 1.00 89.12 91 ASP A C 1
ATOM 690 O O . ASP A 1 91 ? -15.780 13.294 -0.120 1.00 89.12 91 ASP A O 1
ATOM 694 N N . LYS A 1 92 ? -15.025 11.378 -1.026 1.00 88.44 92 LYS A N 1
ATOM 695 C CA . LYS A 1 92 ? -16.201 10.568 -0.658 1.00 88.44 92 LYS A CA 1
ATOM 696 C C . LYS A 1 92 ? -16.407 10.470 0.854 1.00 88.44 92 LYS A C 1
ATOM 698 O O . LYS A 1 92 ? -17.546 10.338 1.294 1.00 88.44 92 LYS A O 1
ATOM 703 N N . VAL A 1 93 ? -15.329 10.510 1.636 1.00 82.88 93 VAL A N 1
ATOM 704 C CA . VAL A 1 93 ? -15.379 10.430 3.103 1.00 82.88 93 VAL A CA 1
ATOM 705 C C . VAL A 1 93 ? -15.545 11.815 3.724 1.00 82.88 93 VAL A C 1
ATOM 707 O O . VAL A 1 93 ? -16.391 12.003 4.595 1.00 82.88 93 VAL A O 1
ATOM 710 N N . LEU A 1 94 ? -14.759 12.791 3.273 1.00 86.06 94 LEU A N 1
ATOM 711 C CA . LEU A 1 94 ? -14.683 14.132 3.853 1.00 86.06 94 LEU A CA 1
ATOM 712 C C . LEU A 1 94 ? -15.903 14.990 3.514 1.00 86.06 94 LEU A C 1
ATOM 714 O O . LEU A 1 94 ? -16.319 15.789 4.349 1.00 86.06 94 LEU A O 1
ATOM 718 N N . GLY A 1 95 ? -16.498 14.811 2.330 1.00 84.12 95 GLY A N 1
ATOM 719 C CA . GLY A 1 95 ? -17.680 15.563 1.904 1.00 84.12 95 GLY A CA 1
ATOM 720 C C . GLY A 1 95 ? -18.846 15.446 2.897 1.00 84.12 95 GLY A C 1
ATOM 721 O O . GLY A 1 95 ? -19.310 16.469 3.403 1.00 84.12 95 GLY A O 1
ATOM 722 N N . PRO A 1 96 ? -19.295 14.224 3.239 1.00 85.56 96 PRO A N 1
ATOM 723 C CA . PRO A 1 96 ? -20.300 14.018 4.280 1.00 85.56 96 PRO A CA 1
ATOM 724 C C . PRO A 1 96 ? -19.837 14.476 5.669 1.00 85.56 96 PRO A C 1
ATOM 726 O O . PRO A 1 96 ? -20.627 15.044 6.421 1.00 85.56 96 PRO A O 1
ATOM 729 N N . LEU A 1 97 ? -18.558 14.266 6.008 1.00 84.81 97 LEU A N 1
ATOM 730 C CA . LEU A 1 97 ? -18.009 14.602 7.326 1.00 84.81 97 LEU A CA 1
ATOM 731 C C . LEU A 1 97 ? -18.062 16.109 7.621 1.00 84.81 97 LEU A C 1
ATOM 733 O O . LEU A 1 97 ? -18.284 16.504 8.762 1.00 84.81 97 LEU A O 1
ATOM 737 N N . GLY A 1 98 ? -17.930 16.948 6.589 1.00 82.94 98 GLY A N 1
ATOM 738 C CA . GLY A 1 98 ? -18.016 18.406 6.705 1.00 82.94 98 GLY A CA 1
ATOM 739 C C . GLY A 1 98 ? -19.377 18.941 7.153 1.00 82.94 98 GLY A C 1
ATOM 740 O O . GLY A 1 98 ? -19.473 20.108 7.516 1.00 82.94 98 GLY A O 1
ATOM 741 N N . GLN A 1 99 ? -20.422 18.108 7.170 1.00 86.69 99 GLN A N 1
ATOM 742 C CA . GLN A 1 99 ? -21.718 18.478 7.750 1.00 86.69 99 GLN A CA 1
ATOM 743 C C . GLN A 1 99 ? -21.763 18.278 9.279 1.00 86.69 99 GLN A C 1
ATOM 745 O O . GLN A 1 99 ? -22.681 18.776 9.924 1.00 86.69 99 GLN A O 1
ATOM 750 N N . TRP A 1 100 ? -20.800 17.542 9.851 1.00 87.69 100 TRP A N 1
ATOM 751 C CA . TRP A 1 100 ? -20.818 17.068 11.245 1.00 87.69 100 TRP A CA 1
ATOM 752 C C . TRP A 1 100 ? -19.586 17.496 12.051 1.00 87.69 100 TRP A C 1
ATOM 754 O O . TRP A 1 100 ? -19.641 17.499 13.277 1.00 87.69 100 TRP A O 1
ATOM 764 N N . ALA A 1 101 ? -18.487 17.842 11.381 1.00 88.06 101 ALA A N 1
ATOM 765 C CA . ALA A 1 101 ? -17.229 18.261 11.989 1.00 88.06 101 ALA A CA 1
ATOM 766 C C . ALA A 1 101 ? -16.858 19.688 11.564 1.00 88.06 101 ALA A C 1
ATOM 768 O O . ALA A 1 101 ? -17.289 20.177 10.516 1.00 88.06 101 ALA A O 1
ATOM 769 N N . SER A 1 102 ? -16.042 20.362 12.371 1.00 89.38 102 SER A N 1
ATOM 770 C CA . SER A 1 102 ? -15.521 21.687 12.034 1.00 89.38 102 SER A CA 1
ATOM 771 C C . SER A 1 102 ? -14.610 21.640 10.804 1.00 89.38 102 SER A C 1
ATOM 773 O O . SER A 1 102 ? -14.008 20.614 10.479 1.00 89.38 102 SER A O 1
ATOM 775 N N . GLN A 1 103 ? -14.459 22.779 10.125 1.00 87.12 103 GLN A N 1
ATOM 776 C CA . GLN A 1 103 ? -13.563 22.881 8.971 1.00 87.12 103 GLN A CA 1
ATOM 777 C C . GLN A 1 103 ? -12.119 22.497 9.331 1.00 87.12 103 GLN A C 1
ATOM 779 O O . GLN A 1 103 ? -11.453 21.827 8.543 1.00 87.12 103 GLN A O 1
ATOM 784 N N . ASP A 1 104 ? -11.654 22.859 10.528 1.00 88.81 104 ASP A N 1
ATOM 785 C CA . ASP A 1 104 ? -10.309 22.522 10.995 1.00 88.81 104 ASP A CA 1
ATOM 786 C C . ASP A 1 104 ? -10.129 21.011 11.192 1.00 88.81 104 ASP A C 1
ATOM 788 O O . ASP A 1 104 ? -9.119 20.453 10.759 1.00 88.81 104 ASP A O 1
ATOM 792 N N . GLU A 1 105 ? -11.118 20.318 11.765 1.00 86.94 105 GLU A N 1
ATOM 793 C CA . GLU A 1 105 ? -11.100 18.854 11.904 1.00 86.94 105 GLU A CA 1
ATOM 794 C C . GLU A 1 105 ? -11.107 18.160 10.538 1.00 86.94 105 GLU A C 1
ATOM 796 O O . GLU A 1 105 ? -10.306 17.257 10.291 1.00 86.94 105 GLU A O 1
ATOM 801 N N . VAL A 1 106 ? -11.954 18.618 9.613 1.00 86.25 106 VAL A N 1
ATOM 802 C CA . VAL A 1 106 ? -12.028 18.080 8.245 1.00 86.25 106 VAL A CA 1
ATOM 803 C C . VAL A 1 106 ? -10.702 18.278 7.509 1.00 86.25 106 VAL A C 1
ATOM 805 O O . VAL A 1 106 ? -10.234 17.365 6.830 1.00 86.25 106 VAL A O 1
ATOM 808 N N . VAL A 1 107 ? -10.045 19.430 7.676 1.00 86.56 107 VAL A N 1
ATOM 809 C CA . VAL A 1 107 ? -8.717 19.697 7.100 1.00 86.56 107 VAL A CA 1
ATOM 810 C C . VAL A 1 107 ? -7.653 18.789 7.716 1.00 86.56 107 VAL A C 1
ATOM 812 O O . VAL A 1 107 ? -6.814 18.259 6.986 1.00 86.56 107 VAL A O 1
ATOM 815 N N . GLN A 1 108 ? -7.673 18.576 9.033 1.00 84.56 108 GLN A N 1
ATOM 816 C CA . GLN A 1 108 ? -6.721 17.686 9.702 1.00 84.56 108 GLN A CA 1
ATOM 817 C C . GLN A 1 108 ? -6.863 16.234 9.235 1.00 84.56 108 GLN A C 1
ATOM 819 O O . GLN A 1 108 ? -5.857 15.606 8.900 1.00 84.56 108 GLN A O 1
ATOM 824 N N . ILE A 1 109 ? -8.094 15.726 9.141 1.00 83.00 109 ILE A N 1
ATOM 825 C CA . ILE A 1 109 ? -8.379 14.384 8.611 1.00 83.00 109 ILE A CA 1
ATOM 826 C C . ILE A 1 109 ? -7.987 14.317 7.129 1.00 83.00 109 ILE A C 1
ATOM 828 O O . ILE A 1 109 ? -7.355 13.355 6.687 1.00 83.00 109 ILE A O 1
ATOM 832 N N . GLY A 1 110 ? -8.292 15.373 6.373 1.00 82.62 110 GLY A N 1
ATOM 833 C CA . GLY A 1 110 ? -8.001 15.466 4.950 1.00 82.62 110 GLY A CA 1
ATOM 834 C C . GLY A 1 110 ? -6.519 15.349 4.628 1.00 82.62 110 GLY A C 1
ATOM 835 O O . GLY A 1 110 ? -6.163 14.638 3.695 1.00 82.62 110 GLY A O 1
ATOM 836 N N . ARG A 1 111 ? -5.630 15.952 5.425 1.00 82.00 111 ARG A N 1
ATOM 837 C CA . ARG A 1 111 ? -4.174 15.849 5.203 1.00 82.00 111 ARG A CA 1
ATOM 838 C C . ARG A 1 111 ? -3.684 14.402 5.131 1.00 82.00 111 ARG A C 1
ATOM 840 O O . ARG A 1 111 ? -2.852 14.099 4.288 1.00 82.00 111 ARG A O 1
ATOM 847 N N . ALA A 1 112 ? -4.209 13.522 5.982 1.00 76.31 112 ALA A N 1
ATOM 848 C CA . ALA A 1 112 ? -3.845 12.107 5.968 1.00 76.31 112 ALA A CA 1
ATOM 849 C C . ALA A 1 112 ? -4.570 11.312 4.869 1.00 76.31 112 ALA A C 1
ATOM 851 O O . ALA A 1 112 ? -4.037 10.321 4.380 1.00 76.31 112 ALA A O 1
ATOM 852 N N . ALA A 1 113 ? -5.784 11.724 4.493 1.00 83.50 113 ALA A N 1
ATOM 853 C CA . ALA A 1 113 ? -6.582 11.040 3.478 1.00 83.50 113 ALA A CA 1
ATOM 854 C C . ALA A 1 113 ? -6.112 11.339 2.042 1.00 83.50 113 ALA A C 1
ATOM 856 O O . ALA A 1 113 ? -6.153 10.454 1.192 1.00 83.50 113 ALA A O 1
ATOM 857 N N . TYR A 1 114 ? -5.654 12.567 1.776 1.00 88.50 114 TYR A N 1
ATOM 858 C CA . TYR A 1 114 ? -5.192 12.990 0.450 1.00 88.50 114 TYR A CA 1
ATOM 859 C C . TYR A 1 114 ? -3.781 12.513 0.103 1.00 88.50 114 TYR A C 1
ATOM 861 O O . TYR A 1 114 ? -3.463 12.428 -1.080 1.00 88.50 114 TYR A O 1
ATOM 869 N N . ASP A 1 115 ? -2.950 12.220 1.105 1.00 91.00 115 ASP A N 1
ATOM 870 C CA . ASP A 1 115 ? -1.601 11.684 0.915 1.00 91.00 115 ASP A CA 1
ATOM 871 C C . ASP A 1 115 ? -1.395 10.432 1.785 1.00 91.00 115 ASP A C 1
ATOM 873 O O . ASP A 1 115 ? -0.847 10.497 2.893 1.00 91.00 115 ASP A O 1
ATOM 877 N N . PRO A 1 116 ? -1.847 9.262 1.304 1.00 90.56 116 PRO A N 1
ATOM 878 C CA . PRO A 1 116 ? -1.697 8.014 2.038 1.00 90.56 116 PRO A CA 1
ATOM 879 C C . PRO A 1 116 ? -0.250 7.494 2.053 1.00 90.56 116 PRO A C 1
ATOM 881 O O . PRO A 1 116 ? 0.050 6.581 2.829 1.00 90.56 116 PRO A O 1
ATOM 884 N N . LEU A 1 117 ? 0.647 8.046 1.223 1.00 94.88 117 LEU A N 1
ATOM 885 C CA . LEU A 1 117 ? 2.046 7.621 1.121 1.00 94.88 117 LEU A CA 1
ATOM 886 C C . LEU A 1 117 ? 2.987 8.416 2.034 1.00 94.88 117 LEU A C 1
ATOM 888 O O . LEU A 1 117 ? 4.041 7.893 2.395 1.00 94.88 117 LEU A O 1
ATOM 892 N N . ALA A 1 118 ? 2.594 9.615 2.478 1.00 93.25 118 ALA A N 1
ATOM 893 C CA . ALA A 1 118 ? 3.360 10.468 3.396 1.00 93.25 118 ALA A CA 1
ATOM 894 C C . ALA A 1 118 ? 4.045 9.722 4.562 1.00 93.25 118 ALA A C 1
ATOM 896 O O . ALA A 1 118 ? 5.209 10.005 4.848 1.00 93.25 118 ALA A O 1
ATOM 897 N N . PRO A 1 119 ? 3.395 8.748 5.237 1.00 93.00 119 PRO A N 1
ATOM 898 C CA . PRO A 1 119 ? 4.021 8.020 6.340 1.00 93.00 119 PRO A CA 1
ATOM 899 C C . PRO A 1 119 ? 5.271 7.218 5.968 1.00 93.00 119 PRO A C 1
ATOM 901 O O . PRO A 1 119 ? 6.063 6.906 6.854 1.00 93.00 119 PRO A O 1
ATOM 904 N N . PHE A 1 120 ? 5.420 6.845 4.699 1.00 94.38 120 PHE A N 1
ATOM 905 C CA . PHE A 1 120 ? 6.529 6.043 4.187 1.00 94.38 120 PHE A CA 1
ATOM 906 C C . PHE A 1 120 ? 7.656 6.904 3.607 1.00 94.38 120 PHE A C 1
ATOM 908 O O . PHE A 1 120 ? 8.718 6.369 3.295 1.00 94.38 120 PHE A O 1
ATOM 915 N N . ALA A 1 121 ? 7.455 8.218 3.480 1.00 91.88 121 ALA A N 1
ATOM 916 C CA . ALA A 1 121 ? 8.435 9.123 2.897 1.00 91.88 121 ALA A CA 1
ATOM 917 C C . ALA A 1 121 ? 9.808 8.999 3.583 1.00 91.88 121 ALA A C 1
ATOM 919 O O . ALA A 1 121 ? 9.917 9.016 4.810 1.00 91.88 121 ALA A O 1
ATOM 920 N N . GLY A 1 122 ? 10.861 8.872 2.772 1.00 87.94 122 GLY A N 1
ATOM 921 C CA . GLY A 1 122 ? 12.239 8.713 3.247 1.00 87.94 122 GLY A CA 1
ATOM 922 C C . GLY A 1 122 ? 12.614 7.290 3.670 1.00 87.94 122 GLY A C 1
ATOM 923 O O . GLY A 1 122 ? 13.763 7.061 4.040 1.00 87.94 122 GLY A O 1
ATOM 924 N N . THR A 1 123 ? 11.689 6.327 3.599 1.00 93.12 123 THR A N 1
ATOM 925 C CA . THR A 1 123 ? 12.032 4.902 3.721 1.00 93.12 123 THR A CA 1
ATOM 926 C C . THR A 1 123 ? 12.479 4.326 2.386 1.00 93.12 123 THR A C 1
ATOM 928 O O . THR A 1 123 ? 12.062 4.817 1.338 1.00 93.12 123 THR A O 1
ATOM 931 N N . SER A 1 124 ? 13.290 3.263 2.420 1.00 92.50 124 SER A N 1
ATOM 932 C CA . SER A 1 124 ? 13.719 2.583 1.197 1.00 92.50 124 SER A CA 1
ATOM 933 C C . SER A 1 124 ? 13.811 1.068 1.325 1.00 92.50 124 SER A C 1
ATOM 935 O O . SER A 1 124 ? 14.238 0.529 2.348 1.00 92.50 124 SER A O 1
ATOM 937 N N . LEU A 1 125 ? 13.461 0.363 0.243 1.00 90.19 125 LEU A N 1
ATOM 938 C CA . LEU A 1 125 ? 13.681 -1.084 0.125 1.00 90.19 125 LEU A CA 1
ATOM 939 C C . LEU A 1 125 ? 15.166 -1.457 0.052 1.00 90.19 125 LEU A C 1
ATOM 941 O O . LEU A 1 125 ? 15.527 -2.587 0.368 1.00 90.19 125 LEU A O 1
ATOM 945 N N . ARG A 1 126 ? 16.045 -0.518 -0.314 1.00 89.56 126 ARG A N 1
ATOM 946 C CA . ARG A 1 126 ? 17.496 -0.760 -0.365 1.00 89.56 126 ARG A CA 1
ATOM 947 C C . ARG A 1 126 ? 18.097 -1.035 1.013 1.00 89.56 126 ARG A C 1
ATOM 949 O O . ARG A 1 126 ? 19.138 -1.673 1.107 1.00 89.56 126 ARG A O 1
ATOM 956 N N . ASN A 1 127 ? 17.420 -0.604 2.074 1.00 88.31 127 ASN A N 1
ATOM 957 C CA . ASN A 1 127 ? 17.880 -0.799 3.444 1.00 88.31 127 ASN A CA 1
ATOM 958 C C . ASN A 1 127 ? 17.697 -2.240 3.942 1.00 88.31 127 ASN A C 1
ATOM 960 O O . ASN A 1 127 ? 18.265 -2.579 4.973 1.00 88.31 127 ASN A O 1
ATOM 964 N N . LEU A 1 128 ? 16.970 -3.102 3.212 1.00 85.81 128 LEU A N 1
ATOM 965 C CA . LEU A 1 128 ? 16.661 -4.472 3.644 1.00 85.81 128 LEU A CA 1
ATOM 966 C C . LEU A 1 128 ? 17.899 -5.288 4.049 1.00 85.81 128 LEU A C 1
ATOM 968 O O . LEU A 1 128 ? 17.824 -6.049 5.010 1.00 85.81 128 LEU A O 1
ATOM 972 N N . GLU A 1 129 ? 19.033 -5.111 3.366 1.00 84.88 129 GLU A N 1
ATOM 973 C CA . GLU A 1 129 ? 20.289 -5.807 3.692 1.00 84.88 129 GLU A CA 1
ATOM 974 C C . GLU A 1 129 ? 20.924 -5.318 5.005 1.00 84.88 129 GLU A C 1
ATOM 976 O O . GLU A 1 129 ? 21.557 -6.097 5.715 1.00 84.88 129 GLU A O 1
ATOM 981 N N . ALA A 1 130 ? 20.731 -4.043 5.355 1.00 85.50 130 ALA A N 1
ATOM 982 C CA . ALA A 1 130 ? 21.220 -3.436 6.595 1.00 85.50 130 ALA A CA 1
ATOM 983 C C . ALA A 1 130 ? 20.244 -3.612 7.776 1.00 85.50 130 ALA A C 1
ATOM 985 O O . ALA A 1 130 ? 20.599 -3.347 8.927 1.00 85.50 130 ALA A O 1
ATOM 986 N N . GLY A 1 131 ? 19.017 -4.060 7.500 1.00 88.31 131 GLY A N 1
ATOM 987 C CA . GLY A 1 131 ? 17.971 -4.342 8.477 1.00 88.31 131 GLY A CA 1
ATOM 988 C C . GLY A 1 131 ? 16.623 -3.724 8.103 1.00 88.31 131 GLY A C 1
ATOM 989 O O . GLY A 1 131 ? 16.482 -2.968 7.151 1.00 88.31 131 GLY A O 1
ATOM 990 N N . LEU A 1 132 ? 15.587 -4.028 8.887 1.00 88.62 132 LEU A N 1
ATOM 991 C CA . LEU A 1 132 ? 14.232 -3.527 8.612 1.00 88.62 132 LEU A CA 1
ATOM 992 C C . LEU A 1 132 ? 14.037 -2.054 8.986 1.00 88.62 132 LEU A C 1
ATOM 994 O O . LEU A 1 132 ? 13.041 -1.446 8.590 1.00 88.62 132 LEU A O 1
ATOM 998 N N . LYS A 1 133 ? 14.959 -1.473 9.759 1.00 88.00 133 LYS A N 1
ATOM 999 C CA . LYS A 1 133 ? 14.888 -0.065 10.149 1.00 88.00 133 LYS A CA 1
ATOM 1000 C C . LYS A 1 133 ? 14.887 0.806 8.888 1.00 88.00 133 LYS A C 1
ATOM 1002 O O . LYS A 1 133 ? 15.641 0.547 7.961 1.00 88.00 133 LYS A O 1
ATOM 1007 N N . GLU A 1 134 ? 14.014 1.814 8.858 1.00 87.44 134 GLU A N 1
ATOM 1008 C CA . GLU A 1 134 ? 13.872 2.733 7.713 1.00 87.44 134 GLU A CA 1
ATOM 1009 C C . GLU A 1 134 ? 13.429 2.046 6.405 1.00 87.44 134 GLU A C 1
ATOM 1011 O O . GLU A 1 134 ? 13.628 2.582 5.315 1.00 87.44 134 GLU A O 1
ATOM 1016 N N . THR A 1 135 ? 12.786 0.876 6.496 1.00 93.94 135 THR A N 1
ATOM 1017 C CA . THR A 1 135 ? 12.092 0.248 5.362 1.00 93.94 135 THR A CA 1
ATOM 1018 C C . THR A 1 135 ? 10.591 0.563 5.390 1.00 93.94 135 THR A C 1
ATOM 1020 O O . THR A 1 135 ? 10.018 0.748 6.474 1.00 93.94 135 THR A O 1
ATOM 1023 N N . PRO A 1 136 ? 9.910 0.545 4.229 1.00 94.50 136 PRO A N 1
ATOM 1024 C CA . PRO A 1 136 ? 8.459 0.720 4.179 1.00 94.50 136 PRO A CA 1
ATOM 1025 C C . PRO A 1 136 ? 7.711 -0.348 4.995 1.00 94.50 136 PRO A C 1
ATOM 1027 O O . PRO A 1 136 ? 6.678 -0.073 5.603 1.00 94.50 136 PRO A O 1
ATOM 1030 N N . VAL A 1 137 ? 8.265 -1.564 5.065 1.00 95.06 137 VAL A N 1
ATOM 1031 C CA . VAL A 1 137 ? 7.689 -2.703 5.796 1.00 95.06 137 VAL A CA 1
ATOM 1032 C C . VAL A 1 137 ? 7.666 -2.453 7.307 1.00 95.06 137 VAL A C 1
ATOM 1034 O O . VAL A 1 137 ? 6.648 -2.699 7.956 1.00 95.06 137 VAL A O 1
ATOM 1037 N N . ALA A 1 138 ? 8.745 -1.908 7.876 1.00 94.00 138 ALA A N 1
ATOM 1038 C CA . ALA A 1 138 ? 8.779 -1.567 9.299 1.00 94.00 138 ALA A CA 1
ATOM 1039 C C . ALA A 1 138 ? 7.817 -0.422 9.647 1.00 94.00 138 ALA A C 1
ATOM 1041 O O . ALA A 1 138 ? 7.169 -0.453 10.697 1.00 94.00 138 ALA A O 1
ATOM 1042 N N . VAL A 1 139 ? 7.678 0.568 8.757 1.00 95.19 139 VAL A N 1
ATOM 1043 C CA . VAL A 1 139 ? 6.675 1.630 8.916 1.00 95.19 139 VAL A CA 1
ATOM 1044 C C . VAL A 1 139 ? 5.264 1.051 8.894 1.00 95.19 139 VAL A C 1
ATOM 1046 O O . VAL A 1 139 ? 4.471 1.373 9.780 1.00 95.19 139 VAL A O 1
ATOM 1049 N N . LEU A 1 140 ? 4.954 0.161 7.945 1.00 94.88 140 LEU A N 1
ATOM 1050 C CA . LEU A 1 140 ? 3.653 -0.505 7.863 1.00 94.88 140 LEU A CA 1
ATOM 1051 C C . LEU A 1 140 ? 3.322 -1.260 9.158 1.00 94.88 140 LEU A C 1
ATOM 1053 O O . LEU A 1 140 ? 2.250 -1.051 9.728 1.00 94.88 140 LEU A O 1
ATOM 1057 N N . ALA A 1 141 ? 4.257 -2.072 9.659 1.00 93.62 141 ALA A N 1
ATOM 1058 C CA . ALA A 1 141 ? 4.095 -2.798 10.918 1.00 93.62 141 ALA A CA 1
ATOM 1059 C C . ALA A 1 141 ? 3.813 -1.851 12.090 1.00 93.62 141 ALA A C 1
ATOM 1061 O O . ALA A 1 141 ? 2.826 -2.024 12.805 1.00 93.62 141 ALA A O 1
ATOM 1062 N N . SER A 1 142 ? 4.616 -0.793 12.242 1.00 92.38 142 SER A N 1
ATOM 1063 C CA . SER A 1 142 ? 4.422 0.195 13.308 1.00 92.38 142 SER A CA 1
ATOM 1064 C C . SER A 1 142 ? 3.046 0.860 13.244 1.00 92.38 142 SER A C 1
ATOM 1066 O O . SER A 1 142 ? 2.408 1.058 14.279 1.00 92.38 142 SER A O 1
ATOM 1068 N N . ARG A 1 143 ? 2.573 1.194 12.039 1.00 90.69 143 ARG A N 1
ATOM 1069 C CA . ARG A 1 143 ? 1.266 1.829 11.836 1.00 90.69 143 ARG A CA 1
ATOM 1070 C C . ARG A 1 143 ? 0.118 0.900 12.205 1.00 90.69 143 ARG A C 1
ATOM 1072 O O . ARG A 1 143 ? -0.724 1.304 13.001 1.00 90.69 143 ARG A O 1
ATOM 1079 N N . ILE A 1 144 ? 0.120 -0.335 11.703 1.00 90.38 144 ILE A N 1
ATOM 1080 C CA . ILE A 1 144 ? -0.942 -1.307 11.995 1.00 90.38 144 ILE A CA 1
ATOM 1081 C C . ILE A 1 144 ? -1.039 -1.559 13.502 1.00 90.38 144 ILE A C 1
ATOM 1083 O O . ILE A 1 144 ? -2.129 -1.491 14.072 1.00 90.38 144 ILE A O 1
ATOM 1087 N N . ILE A 1 145 ? 0.096 -1.778 14.170 1.00 89.50 145 ILE A N 1
ATOM 1088 C CA . ILE A 1 145 ? 0.127 -2.043 15.613 1.00 89.50 145 ILE A CA 1
ATOM 1089 C C . ILE A 1 145 ? -0.456 -0.868 16.397 1.00 89.50 145 ILE A C 1
ATOM 1091 O O . ILE A 1 145 ? -1.356 -1.059 17.214 1.00 89.50 145 ILE A O 1
ATOM 1095 N N . LYS A 1 146 ? 0.025 0.351 16.119 1.00 87.25 146 LYS A N 1
ATOM 1096 C CA . LYS A 1 146 ? -0.427 1.567 16.809 1.00 87.25 146 LYS A CA 1
ATOM 1097 C C . LYS A 1 146 ? -1.905 1.860 16.565 1.00 87.25 146 LYS A C 1
ATOM 1099 O O . LYS A 1 146 ? -2.568 2.372 17.458 1.00 87.25 146 LYS A O 1
ATOM 1104 N N . SER A 1 147 ? -2.412 1.564 15.369 1.00 85.31 147 SER A N 1
ATOM 1105 C CA . SER A 1 147 ? -3.797 1.854 14.999 1.00 85.31 147 SER A CA 1
ATOM 1106 C C . SER A 1 147 ? -4.802 0.815 15.502 1.00 85.31 147 SER A C 1
ATOM 1108 O O . SER A 1 147 ? -5.952 1.183 15.732 1.00 85.31 147 SER A O 1
ATOM 1110 N N . PHE A 1 148 ? -4.410 -0.455 15.659 1.00 82.62 148 PHE A N 1
ATOM 1111 C CA . PHE A 1 148 ? -5.386 -1.544 15.827 1.00 82.62 148 PHE A CA 1
ATOM 1112 C C . PHE A 1 148 ? -5.096 -2.542 16.954 1.00 82.62 148 PHE A C 1
ATOM 1114 O O . PHE A 1 148 ? -6.001 -3.289 17.317 1.00 82.62 148 PHE A O 1
ATOM 1121 N N . TYR A 1 149 ? -3.886 -2.571 17.525 1.00 81.56 149 TYR A N 1
ATOM 1122 C CA . TYR A 1 149 ? -3.451 -3.659 18.416 1.00 81.56 149 TYR A CA 1
ATOM 1123 C C . TYR A 1 149 ? -2.793 -3.164 19.713 1.00 81.56 149 TYR A C 1
ATOM 1125 O O . TYR A 1 149 ? -1.840 -3.765 20.204 1.00 81.56 149 TYR A O 1
ATOM 1133 N N . ALA A 1 150 ? -3.317 -2.082 20.296 1.00 68.19 150 ALA A N 1
ATOM 1134 C CA . ALA A 1 150 ? -2.758 -1.412 21.478 1.00 68.19 150 ALA A CA 1
ATOM 1135 C C . ALA A 1 150 ? -2.663 -2.284 22.756 1.00 68.19 150 ALA A C 1
ATOM 1137 O O . ALA A 1 150 ? -1.904 -1.941 23.655 1.00 68.19 150 ALA A O 1
ATOM 1138 N N . VAL A 1 151 ? -3.407 -3.394 22.842 1.00 72.00 151 VAL A N 1
ATOM 1139 C CA . VAL A 1 151 ? -3.428 -4.310 24.006 1.00 72.00 151 VAL A CA 1
ATOM 1140 C C . VAL A 1 151 ? -2.863 -5.706 23.710 1.00 72.00 151 VAL A C 1
ATOM 1142 O O . VAL A 1 151 ? -2.892 -6.576 24.577 1.00 72.00 151 VAL A O 1
ATOM 1145 N N . ALA A 1 152 ? -2.382 -5.941 22.487 1.00 71.56 152 ALA A N 1
ATOM 1146 C CA . ALA A 1 152 ? -1.825 -7.226 22.070 1.00 71.56 152 ALA A CA 1
ATOM 1147 C C . ALA A 1 152 ? -0.315 -7.303 22.341 1.00 71.56 152 ALA A C 1
ATOM 1149 O O . ALA A 1 152 ? 0.338 -6.288 22.587 1.00 71.56 152 ALA A O 1
ATOM 1150 N N . ASP A 1 153 ? 0.258 -8.504 22.213 1.00 82.62 153 ASP A N 1
ATOM 1151 C CA . ASP A 1 153 ? 1.709 -8.655 22.106 1.00 82.62 153 ASP A CA 1
ATOM 1152 C C . ASP A 1 153 ? 2.192 -7.999 20.805 1.00 82.62 153 ASP A C 1
ATOM 1154 O O . ASP A 1 153 ? 2.118 -8.570 19.712 1.00 82.62 153 ASP A O 1
ATOM 1158 N N . HIS A 1 154 ? 2.658 -6.757 20.926 1.00 84.56 154 HIS A N 1
ATOM 1159 C CA . HIS A 1 154 ? 3.104 -5.950 19.798 1.00 84.56 154 HIS A CA 1
ATOM 1160 C C . HIS A 1 154 ? 4.211 -6.624 18.987 1.00 84.56 154 HIS A C 1
ATOM 1162 O O . HIS A 1 154 ? 4.295 -6.372 17.787 1.00 84.56 154 HIS A O 1
ATOM 1168 N N . SER A 1 155 ? 5.041 -7.465 19.614 1.00 87.06 155 SER A N 1
ATOM 1169 C CA . SER A 1 155 ? 6.131 -8.154 18.923 1.00 87.06 155 SER A CA 1
ATOM 1170 C C . SER A 1 155 ? 5.588 -9.212 17.961 1.00 87.06 155 SER A C 1
ATOM 1172 O O . SER A 1 155 ? 5.876 -9.159 16.767 1.00 87.06 155 SER A O 1
ATOM 1174 N N . ALA A 1 156 ? 4.680 -10.068 18.433 1.00 89.38 156 ALA A N 1
ATOM 1175 C CA . ALA A 1 156 ? 4.031 -11.082 17.607 1.00 89.38 156 ALA A CA 1
ATOM 1176 C C . ALA A 1 156 ? 3.203 -10.467 16.463 1.00 89.38 156 ALA A C 1
ATOM 1178 O O . ALA A 1 156 ? 3.243 -10.947 15.327 1.00 89.38 156 ALA A O 1
ATOM 1179 N N . VAL A 1 157 ? 2.478 -9.373 16.733 1.00 90.81 157 VAL A N 1
ATOM 1180 C CA . VAL A 1 157 ? 1.729 -8.645 15.693 1.00 90.81 157 VAL A CA 1
ATOM 1181 C C . VAL A 1 157 ? 2.688 -8.044 14.660 1.00 90.81 157 VAL A C 1
ATOM 1183 O O . VAL A 1 157 ? 2.431 -8.154 13.460 1.00 90.81 157 VAL A O 1
ATOM 1186 N N . ALA A 1 158 ? 3.795 -7.431 15.098 1.00 92.25 158 ALA A N 1
ATOM 1187 C CA . ALA A 1 158 ? 4.800 -6.860 14.201 1.00 92.25 158 ALA A CA 1
ATOM 1188 C C . ALA A 1 158 ? 5.370 -7.910 13.256 1.00 92.25 158 ALA A C 1
ATOM 1190 O O . ALA A 1 158 ? 5.322 -7.722 12.039 1.00 92.25 158 ALA A O 1
ATOM 1191 N N . ASP A 1 159 ? 5.846 -9.023 13.808 1.00 94.12 159 ASP A N 1
ATOM 1192 C CA . ASP A 1 159 ? 6.437 -10.115 13.039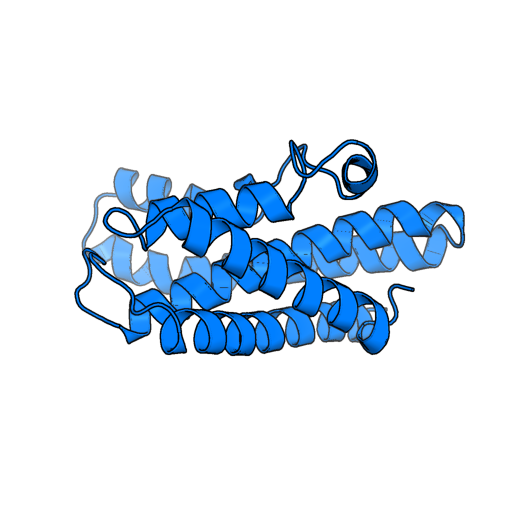 1.00 94.12 159 ASP A CA 1
ATOM 1193 C C . ASP A 1 159 ? 5.446 -10.655 12.010 1.00 94.12 159 ASP A C 1
ATOM 1195 O O . ASP A 1 159 ? 5.800 -10.899 10.849 1.00 94.12 159 ASP A O 1
ATOM 1199 N N . ARG A 1 160 ? 4.167 -10.763 12.393 1.00 95.44 160 ARG A N 1
ATOM 1200 C CA . ARG A 1 160 ? 3.134 -11.224 11.472 1.00 95.44 160 ARG A CA 1
ATOM 1201 C C . ARG A 1 160 ? 2.874 -10.235 10.343 1.00 95.44 160 ARG A C 1
ATOM 1203 O O . ARG A 1 160 ? 2.815 -10.648 9.184 1.00 95.44 160 ARG A O 1
ATOM 1210 N N . VAL A 1 161 ? 2.757 -8.943 10.643 1.00 95.00 161 VAL A N 1
ATOM 1211 C CA . VAL A 1 161 ? 2.573 -7.906 9.615 1.00 95.00 161 VAL A CA 1
ATOM 1212 C C . VAL A 1 161 ? 3.762 -7.871 8.657 1.00 95.00 161 VAL A C 1
ATOM 1214 O O . VAL A 1 161 ? 3.557 -7.814 7.446 1.00 95.00 161 VAL A O 1
ATOM 1217 N N . ILE A 1 162 ? 4.990 -7.964 9.172 1.00 96.00 162 ILE A N 1
ATOM 1218 C CA . ILE A 1 162 ? 6.219 -8.007 8.367 1.00 96.00 162 ILE A CA 1
ATOM 1219 C C . ILE A 1 162 ? 6.197 -9.218 7.425 1.00 96.00 162 ILE A C 1
ATOM 1221 O O . ILE A 1 162 ? 6.429 -9.076 6.224 1.00 96.00 162 ILE A O 1
ATOM 1225 N N . SER A 1 163 ? 5.863 -10.403 7.944 1.00 96.81 163 SER A N 1
ATOM 1226 C CA . SER A 1 163 ? 5.753 -11.635 7.156 1.00 96.81 163 SER A CA 1
ATOM 1227 C C . SER A 1 163 ? 4.729 -11.510 6.019 1.00 96.81 163 SER A C 1
ATOM 1229 O O . SER A 1 163 ? 5.039 -11.819 4.866 1.00 96.81 163 SER A O 1
ATOM 1231 N N . LEU A 1 164 ? 3.527 -11.007 6.320 1.00 97.44 164 LEU A N 1
ATOM 1232 C CA . LEU A 1 164 ? 2.473 -10.794 5.323 1.00 97.44 164 LEU A CA 1
ATOM 1233 C C . LEU A 1 164 ? 2.877 -9.739 4.286 1.00 97.44 164 LEU A C 1
ATOM 1235 O O . LEU A 1 164 ? 2.655 -9.936 3.092 1.00 97.44 164 LEU A O 1
ATOM 1239 N N . ALA A 1 165 ? 3.517 -8.650 4.715 1.00 96.38 165 ALA A N 1
ATOM 1240 C CA . ALA A 1 165 ? 4.010 -7.614 3.816 1.00 96.38 165 ALA A CA 1
ATOM 1241 C C . ALA A 1 165 ? 5.035 -8.180 2.826 1.00 96.38 165 ALA A C 1
ATOM 1243 O O . ALA A 1 165 ? 4.914 -7.939 1.628 1.00 96.38 165 ALA A O 1
ATOM 1244 N N . PHE A 1 166 ? 5.988 -8.997 3.283 1.00 96.88 166 PHE A N 1
ATOM 1245 C CA . PHE A 1 166 ? 6.938 -9.654 2.383 1.00 96.88 166 PHE A CA 1
ATOM 1246 C C . PHE A 1 166 ? 6.272 -10.628 1.412 1.00 96.88 166 PHE A C 1
ATOM 1248 O O . PHE A 1 166 ? 6.662 -10.675 0.244 1.00 96.88 166 PHE A O 1
ATOM 1255 N N . ALA A 1 167 ? 5.252 -11.371 1.850 1.00 96.69 167 ALA A N 1
ATOM 1256 C CA . ALA A 1 167 ? 4.473 -12.221 0.952 1.00 96.69 167 ALA A CA 1
ATOM 1257 C C . ALA A 1 167 ? 3.780 -11.391 -0.143 1.00 96.69 167 ALA A C 1
ATOM 1259 O O . ALA A 1 167 ? 3.882 -11.727 -1.323 1.00 96.69 167 ALA A O 1
ATOM 1260 N N . GLY A 1 168 ? 3.154 -10.271 0.231 1.00 96.62 168 GLY A N 1
ATOM 1261 C CA . GLY A 1 168 ? 2.537 -9.341 -0.714 1.00 96.62 168 GLY A CA 1
ATOM 1262 C C . GLY A 1 168 ? 3.544 -8.715 -1.679 1.00 96.62 168 GLY A C 1
ATOM 1263 O O . GLY A 1 168 ? 3.294 -8.676 -2.878 1.00 96.62 168 GLY A O 1
ATOM 1264 N N . ILE A 1 169 ? 4.709 -8.288 -1.188 1.00 95.81 169 ILE A N 1
ATOM 1265 C CA . ILE A 1 169 ? 5.790 -7.728 -2.013 1.00 95.81 169 ILE A CA 1
ATOM 1266 C C . ILE A 1 169 ? 6.281 -8.759 -3.031 1.00 95.81 169 ILE A C 1
ATOM 1268 O O . ILE A 1 169 ? 6.400 -8.451 -4.213 1.00 95.81 169 ILE A O 1
ATOM 1272 N N . LYS A 1 170 ? 6.535 -9.997 -2.598 1.00 95.88 170 LYS A N 1
ATOM 1273 C CA . LYS A 1 170 ? 6.969 -11.081 -3.488 1.00 95.88 170 LYS A CA 1
ATOM 1274 C C . LYS A 1 170 ? 5.943 -11.346 -4.590 1.00 95.88 170 LYS A C 1
ATOM 1276 O O . LYS A 1 170 ? 6.306 -11.521 -5.756 1.00 95.88 170 LYS A O 1
ATOM 1281 N N . GLU A 1 171 ? 4.667 -11.377 -4.229 1.00 96.94 171 GLU A N 1
ATOM 1282 C CA . GLU A 1 171 ? 3.580 -11.571 -5.182 1.00 96.94 171 GLU A CA 1
ATOM 1283 C C . GLU A 1 171 ? 3.484 -10.403 -6.169 1.00 96.94 171 GLU A C 1
ATOM 1285 O O . GLU A 1 171 ? 3.394 -10.611 -7.377 1.00 96.94 171 GLU A O 1
ATOM 1290 N N . LEU A 1 172 ? 3.588 -9.171 -5.674 1.00 95.44 172 LEU A N 1
ATOM 1291 C CA . LEU A 1 172 ? 3.596 -7.974 -6.503 1.00 95.44 172 LEU A CA 1
ATOM 1292 C C . LEU A 1 172 ? 4.786 -7.969 -7.466 1.00 95.44 172 LEU A C 1
ATOM 1294 O O . LEU A 1 172 ? 4.638 -7.605 -8.627 1.00 95.44 172 LEU A O 1
ATOM 1298 N N . PHE A 1 173 ? 5.961 -8.411 -7.022 1.00 94.44 173 PHE A N 1
ATOM 1299 C CA . PHE A 1 173 ? 7.154 -8.416 -7.864 1.00 94.44 173 PHE A CA 1
ATOM 1300 C C . PHE A 1 173 ? 7.104 -9.488 -8.946 1.00 94.44 173 PHE A C 1
ATOM 1302 O O . PHE A 1 173 ? 7.544 -9.250 -10.069 1.00 94.44 173 PHE A O 1
ATOM 1309 N N . SER A 1 174 ? 6.511 -10.637 -8.636 1.00 92.81 174 SER A N 1
ATOM 1310 C CA . SER A 1 174 ? 6.338 -11.722 -9.600 1.00 92.81 174 SER A CA 1
ATOM 1311 C C . SER A 1 174 ? 5.180 -11.463 -10.565 1.00 92.81 174 SER A C 1
ATOM 1313 O O . SER A 1 174 ? 5.389 -11.404 -11.774 1.00 92.81 174 SER A O 1
ATOM 1315 N N . LYS A 1 175 ? 3.959 -11.269 -10.058 1.00 92.94 175 LYS A N 1
ATOM 1316 C CA . LYS A 1 175 ? 2.751 -11.110 -10.886 1.00 92.94 175 LYS A CA 1
ATOM 1317 C C . LYS A 1 175 ? 2.568 -9.707 -11.438 1.00 92.94 175 LYS A C 1
ATOM 1319 O O . LYS A 1 175 ? 2.016 -9.546 -12.520 1.00 92.94 175 LYS A O 1
ATOM 1324 N N . GLY A 1 176 ? 3.045 -8.701 -10.718 1.00 89.44 176 GLY A N 1
ATOM 1325 C CA . GLY A 1 176 ? 3.088 -7.327 -11.198 1.00 89.44 176 GLY A CA 1
ATOM 1326 C C . GLY A 1 176 ? 4.248 -7.067 -12.154 1.00 89.44 176 GLY A C 1
ATOM 1327 O O . GLY A 1 176 ? 4.410 -5.929 -12.569 1.00 89.44 176 GLY A O 1
ATOM 1328 N N . GLY A 1 177 ? 5.063 -8.068 -12.511 1.00 87.56 177 GLY A N 1
ATOM 1329 C CA . GLY A 1 177 ? 6.141 -7.901 -13.490 1.00 87.56 177 GLY A CA 1
ATOM 1330 C C . GLY A 1 177 ? 7.187 -6.864 -13.076 1.00 87.56 177 GLY A C 1
ATOM 1331 O O . GLY A 1 177 ? 7.705 -6.155 -13.934 1.00 87.56 177 GLY A O 1
ATOM 1332 N N . LEU A 1 178 ? 7.464 -6.745 -11.772 1.00 88.75 178 LEU A N 1
ATOM 1333 C CA . LEU A 1 178 ? 8.469 -5.820 -11.238 1.00 88.75 178 LEU A CA 1
ATOM 1334 C C . LEU A 1 178 ? 9.844 -6.477 -11.058 1.00 88.75 178 LEU A C 1
ATOM 1336 O O . LEU A 1 178 ? 10.693 -5.857 -10.433 1.00 88.75 178 LEU A O 1
ATOM 1340 N N . ALA A 1 179 ? 10.056 -7.709 -11.533 1.00 79.44 179 ALA A N 1
ATOM 1341 C CA . ALA A 1 179 ? 11.300 -8.468 -11.345 1.00 79.44 179 ALA A CA 1
ATOM 1342 C C . ALA A 1 179 ? 12.558 -7.660 -11.721 1.00 79.44 179 ALA A C 1
ATOM 1344 O O . ALA A 1 179 ? 12.601 -7.127 -12.850 1.00 79.44 179 ALA A O 1
#

Foldseek 3Di:
DLVLLVVLLVLLLVLLLVLLVVLCVVPPFDDQPVPDSVVLSVVSSLLSSLLLLVLLLQLLVVCCVVPVPVSVVSNVSNVVVCQVVLVVVLCVVLVVVVVPDPPVVSVVSSVCSNCVNVLLPQAHPVCVVVHCPSHSQQSSLVVSCVNTPVPHPSVVSSVSSSVSSVVSNVCCCVVSVSD

Secondary structure (DSSP, 8-state):
-HHHHHHHHHHHHHHHHHHHHHHHHHS-----TT--HHHHHHHHHHHHHHHHHHHHHHHHHHHTTT-HHHHHHHHHHHHHHHHHHHHHHHHHHHHHHTTTS-HHHHHHHHHHHH-SSGGGTT--GGGGGT-STTSHHHHHHHHHHHHH-TTS-HHHHHHHHHHHHHHHHHHHHHHTT--

pLDDT: mean 89.69, std 8.77, range [51.31, 98.06]